Protein AF-A0AAX3QIX8-F1 (afdb_monomer_lite)

Foldseek 3Di:
DVVVVVVVVVVVVVVVVVVVVVVVVVVVVVLVVVLQVVVQVCCCPQQVFGKDWDDKDDDPVVQQWIWTKTAGPVDRQWIKIWTFRVVVVRDTPDMDTHPPNDGPD

Sequence (105 aa):
MKKYAIRLFFIFTLILLGGCTIDQKNEEQQIVNKATETTIQYFKEKENLDVVITKHQFAPKDFQSVWISGHVKDDKNKTFSADVEYANDYHIGSISTSEGFDLKH

Organism: NCBI:txid2026186

Secondary structure (DSSP, 8-state):
-HHHHHHHHHHHHHHHHHHHHHHHHHHHHHHHHHHHHHHHHHIIIII---EEEEEEEEPPGGG-EEEEEEEETTEEEEEEEEEEETTTTTEEEEEEE-TT-----

Radius of gyration: 20.62 Å; chains: 1; bounding box: 54×43×50 Å

pLDDT: mean 87.87, std 15.98, range [49.19, 98.75]

Structure (mmCIF, N/CA/C/O backbone):
data_AF-A0AAX3QIX8-F1
#
_entry.id   AF-A0AAX3QIX8-F1
#
loop_
_atom_site.group_PDB
_atom_site.id
_atom_site.type_symbol
_atom_site.label_atom_id
_atom_site.label_alt_id
_atom_site.label_comp_id
_atom_site.label_asym_id
_atom_site.label_entity_id
_atom_site.label_seq_id
_atom_site.pdbx_PDB_ins_code
_atom_site.Cartn_x
_atom_site.Cartn_y
_atom_site.Cartn_z
_atom_site.occupancy
_atom_site.B_iso_or_equiv
_atom_site.auth_seq_id
_atom_site.auth_comp_id
_atom_site.auth_asym_id
_atom_site.auth_atom_id
_atom_site.pdbx_PDB_model_num
ATOM 1 N N . MET A 1 1 ? 35.989 -29.472 -34.227 1.00 49.38 1 MET A N 1
ATOM 2 C CA . MET A 1 1 ? 35.919 -28.182 -33.499 1.00 49.38 1 MET A CA 1
ATOM 3 C C . MET A 1 1 ? 34.645 -27.370 -33.784 1.00 49.38 1 MET A C 1
ATOM 5 O O . MET A 1 1 ? 34.033 -26.919 -32.829 1.00 49.38 1 MET A O 1
ATOM 9 N N . LYS A 1 2 ? 34.155 -27.255 -35.034 1.00 49.47 2 LYS A N 1
ATOM 10 C CA . LYS A 1 2 ? 32.956 -26.446 -35.380 1.00 49.47 2 LYS A CA 1
ATOM 11 C C . LYS A 1 2 ? 31.624 -26.850 -34.698 1.00 49.47 2 LYS A C 1
ATOM 13 O O . LYS A 1 2 ? 30.789 -25.992 -34.454 1.00 49.47 2 LYS A O 1
ATOM 18 N N . LYS A 1 3 ? 31.422 -28.134 -34.358 1.00 49.19 3 LYS A N 1
ATOM 19 C CA . LYS A 1 3 ? 30.150 -28.658 -33.801 1.00 49.19 3 LYS A CA 1
ATOM 20 C C . LYS A 1 3 ? 29.924 -28.317 -32.315 1.00 49.19 3 LYS A C 1
ATOM 22 O O . LYS A 1 3 ? 28.785 -28.153 -31.894 1.00 49.19 3 LYS A O 1
ATOM 27 N N . TYR A 1 4 ? 31.003 -28.200 -31.536 1.00 58.72 4 TYR A N 1
ATOM 28 C CA . TYR A 1 4 ? 30.944 -27.877 -30.103 1.00 58.72 4 TYR A CA 1
ATOM 29 C C . TYR A 1 4 ? 30.815 -26.369 -29.857 1.00 58.72 4 TYR A C 1
ATOM 31 O O . TYR A 1 4 ? 30.130 -25.970 -28.924 1.00 58.72 4 TYR A O 1
ATOM 39 N N . ALA A 1 5 ? 31.385 -25.542 -30.744 1.00 58.91 5 ALA A N 1
ATOM 40 C CA . ALA A 1 5 ? 31.232 -24.087 -30.706 1.00 58.91 5 ALA A CA 1
ATOM 41 C C . ALA A 1 5 ? 29.763 -23.651 -30.868 1.00 58.91 5 ALA A C 1
ATOM 43 O O . ALA A 1 5 ? 29.296 -22.797 -30.125 1.00 58.91 5 ALA A O 1
ATOM 44 N N . ILE A 1 6 ? 29.010 -24.296 -31.771 1.00 59.03 6 ILE A N 1
ATOM 45 C CA . ILE A 1 6 ? 27.575 -24.014 -31.961 1.00 59.03 6 ILE A CA 1
ATOM 46 C C . ILE A 1 6 ? 26.772 -24.398 -30.708 1.00 59.03 6 ILE A C 1
ATOM 48 O O . ILE A 1 6 ? 25.918 -23.635 -30.272 1.00 59.03 6 ILE A O 1
ATOM 52 N N . ARG A 1 7 ? 27.066 -25.546 -30.077 1.00 61.00 7 ARG A N 1
ATOM 53 C CA . ARG A 1 7 ? 26.374 -25.976 -28.846 1.00 61.00 7 ARG A CA 1
ATOM 54 C C . ARG A 1 7 ? 26.681 -25.085 -27.636 1.00 61.00 7 ARG A C 1
ATOM 56 O O . ARG A 1 7 ? 25.778 -24.823 -26.850 1.00 61.00 7 ARG A O 1
ATOM 63 N N . LEU A 1 8 ? 27.916 -24.597 -27.508 1.00 58.72 8 LEU A N 1
ATOM 64 C CA . LEU A 1 8 ? 28.297 -23.622 -26.476 1.00 58.72 8 LEU A CA 1
ATOM 65 C C . LEU A 1 8 ? 27.612 -22.265 -26.687 1.00 58.72 8 LEU A C 1
ATOM 67 O O . LEU A 1 8 ? 27.183 -21.649 -25.716 1.00 58.72 8 LEU A O 1
ATOM 71 N N . PHE A 1 9 ? 27.435 -21.838 -27.942 1.00 59.91 9 PHE A N 1
ATOM 72 C CA . PHE A 1 9 ? 26.727 -20.600 -28.275 1.00 59.91 9 PHE A CA 1
ATOM 73 C C . PHE A 1 9 ? 25.252 -20.633 -27.833 1.00 59.91 9 PHE A C 1
ATOM 75 O O . PHE A 1 9 ? 24.778 -19.680 -27.222 1.00 59.91 9 PHE A O 1
ATOM 82 N N . PHE A 1 10 ? 24.553 -21.759 -28.034 1.00 60.84 10 PHE A N 1
ATOM 83 C CA . PHE A 1 10 ? 23.163 -21.928 -27.579 1.00 60.84 10 PHE A CA 1
ATOM 84 C C . PHE A 1 10 ? 23.007 -21.874 -26.046 1.00 60.84 10 PHE A C 1
ATOM 86 O O . PHE A 1 10 ? 22.057 -21.278 -25.542 1.00 60.8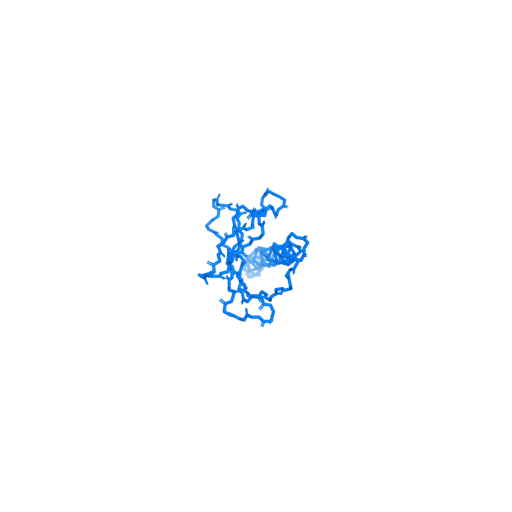4 10 PHE A O 1
ATOM 93 N N . ILE A 1 11 ? 23.945 -22.448 -25.284 1.00 63.09 11 ILE A N 1
ATOM 94 C CA . ILE A 1 11 ? 23.913 -22.402 -23.809 1.00 63.09 11 ILE A CA 1
ATOM 95 C C . ILE A 1 11 ? 24.152 -20.971 -23.308 1.00 63.09 11 ILE A C 1
ATOM 97 O O . ILE A 1 11 ? 23.475 -20.516 -22.389 1.00 63.09 11 ILE A O 1
ATOM 101 N N . PHE A 1 12 ? 25.059 -20.231 -23.949 1.00 60.28 12 PHE A N 1
ATOM 102 C CA . PHE A 1 12 ? 25.356 -18.848 -23.577 1.00 60.28 12 PHE A CA 1
ATOM 103 C C . PHE A 1 12 ? 24.1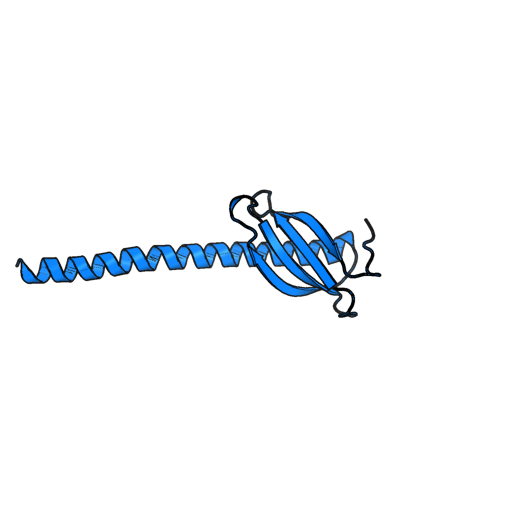57 -17.913 -23.807 1.00 60.28 12 PHE A C 1
ATOM 105 O O . PHE A 1 12 ? 23.858 -17.073 -22.960 1.00 60.28 12 PHE A O 1
ATOM 112 N N . THR A 1 13 ? 23.399 -18.111 -24.894 1.00 61.69 13 THR A N 1
ATOM 113 C CA . THR A 1 13 ? 22.170 -17.337 -25.150 1.00 61.69 13 THR A CA 1
ATOM 114 C C . THR A 1 13 ? 21.069 -17.573 -24.108 1.00 61.69 13 THR A C 1
ATOM 116 O O . THR A 1 13 ? 20.336 -16.644 -23.782 1.00 61.69 13 THR A O 1
ATOM 119 N N . LEU A 1 14 ? 20.977 -18.778 -23.534 1.00 60.66 14 LEU A N 1
ATOM 120 C CA . LEU A 1 14 ? 20.004 -19.101 -22.480 1.00 60.66 14 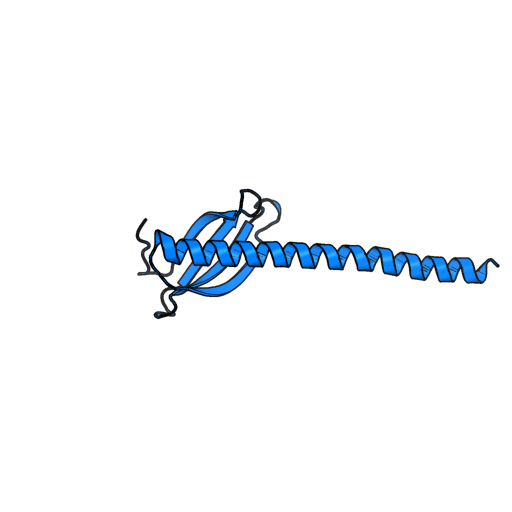LEU A CA 1
ATOM 121 C C . LEU A 1 14 ? 20.346 -18.437 -21.137 1.00 60.66 14 LEU A C 1
ATOM 123 O O . LEU A 1 14 ? 19.444 -17.997 -20.428 1.00 60.66 14 LEU A O 1
ATOM 127 N N . ILE A 1 15 ? 21.634 -18.318 -20.803 1.00 60.25 15 ILE A N 1
ATOM 128 C CA . ILE A 1 15 ? 22.093 -17.673 -19.561 1.00 60.25 15 ILE A CA 1
ATOM 129 C C . ILE A 1 15 ? 21.864 -16.154 -19.615 1.00 60.25 15 ILE A C 1
ATOM 131 O O . ILE A 1 15 ? 21.415 -15.568 -18.632 1.00 60.25 15 ILE A O 1
ATOM 135 N N . LEU A 1 16 ? 22.102 -15.523 -20.772 1.00 58.34 16 LEU A N 1
ATOM 136 C CA . LEU A 1 16 ? 21.876 -14.084 -20.960 1.00 58.34 16 LEU A CA 1
ATOM 137 C C . LEU A 1 16 ? 20.389 -13.699 -20.860 1.00 58.34 16 LEU A C 1
ATOM 139 O O . LEU A 1 16 ? 20.064 -12.655 -20.301 1.00 58.34 16 LEU A O 1
ATOM 143 N N . LEU A 1 17 ? 19.484 -14.551 -21.352 1.00 58.00 17 LEU A N 1
ATOM 144 C CA . LEU A 1 17 ? 18.035 -14.340 -21.230 1.00 58.00 17 LEU A CA 1
ATOM 145 C C . LEU A 1 17 ? 17.522 -14.623 -19.808 1.00 58.00 17 LEU A C 1
ATOM 147 O O . LEU A 1 17 ? 16.613 -13.943 -19.339 1.00 58.00 17 LEU A O 1
ATOM 151 N N . GLY A 1 18 ? 18.114 -15.599 -19.109 1.00 55.38 18 GLY A N 1
ATOM 152 C CA . GLY A 1 18 ? 17.739 -15.949 -17.737 1.00 55.38 18 GLY A CA 1
ATOM 153 C C . GLY A 1 18 ? 18.131 -14.891 -16.701 1.00 55.38 18 GLY A C 1
ATOM 154 O O . GLY A 1 18 ? 17.326 -14.582 -15.825 1.00 55.38 18 GLY A O 1
ATOM 155 N N . GLY A 1 19 ? 19.325 -14.296 -16.825 1.00 58.12 19 GLY A N 1
ATOM 156 C CA . GLY A 1 19 ? 19.828 -13.292 -15.875 1.00 58.12 19 GLY A CA 1
ATOM 157 C C . GLY A 1 19 ? 18.958 -12.034 -15.794 1.00 58.12 19 GLY A C 1
ATOM 158 O O . GLY A 1 19 ? 18.576 -11.620 -14.705 1.00 58.12 19 GLY A O 1
ATOM 159 N N . CYS A 1 20 ? 18.535 -11.497 -16.944 1.00 61.56 20 CYS A N 1
ATOM 160 C CA . CYS A 1 20 ? 17.742 -10.263 -17.012 1.00 61.56 20 CYS A CA 1
ATOM 161 C C . CYS A 1 20 ? 16.380 -10.384 -16.294 1.00 61.56 20 CYS A C 1
ATOM 163 O O . CYS A 1 20 ? 15.907 -9.438 -15.672 1.00 61.56 20 CYS A O 1
ATOM 165 N N . THR A 1 21 ? 15.768 -11.574 -16.316 1.00 62.53 21 THR A N 1
ATOM 166 C CA . THR A 1 21 ? 14.467 -11.808 -15.663 1.00 62.53 21 THR A CA 1
ATOM 167 C C . THR A 1 21 ? 14.539 -11.979 -14.144 1.00 62.53 21 THR A C 1
ATOM 169 O O . THR A 1 21 ? 13.525 -11.800 -13.470 1.00 62.53 21 THR A O 1
ATOM 172 N N . ILE A 1 22 ? 15.699 -12.354 -13.595 1.00 68.25 22 ILE A N 1
ATOM 173 C CA . ILE A 1 22 ? 15.877 -12.562 -12.150 1.00 68.25 22 ILE A CA 1
ATOM 174 C C . ILE A 1 22 ? 16.092 -11.219 -11.448 1.00 68.25 22 ILE A C 1
ATOM 176 O O . ILE A 1 22 ? 15.453 -10.969 -10.426 1.00 68.25 22 ILE A O 1
ATOM 180 N N . ASP A 1 23 ? 16.920 -10.348 -12.027 1.00 72.38 23 ASP A N 1
ATOM 181 C CA . ASP A 1 23 ? 17.218 -9.026 -11.465 1.00 72.38 23 ASP A CA 1
ATOM 182 C C . ASP A 1 23 ? 15.959 -8.149 -11.395 1.00 72.38 23 ASP A C 1
ATOM 184 O O . ASP A 1 23 ? 15.631 -7.626 -10.331 1.00 72.38 23 ASP A O 1
ATOM 188 N N . GLN A 1 24 ? 15.167 -8.107 -12.474 1.00 72.94 24 GLN A N 1
ATOM 189 C CA . GLN A 1 24 ? 13.922 -7.333 -12.511 1.00 72.94 24 GLN A CA 1
ATOM 190 C C . GLN A 1 24 ? 12.908 -7.784 -11.444 1.00 72.94 24 GLN A C 1
ATOM 192 O O . GLN A 1 24 ? 12.284 -6.955 -10.788 1.00 72.94 24 GLN A O 1
ATOM 197 N N . LYS A 1 25 ? 12.750 -9.097 -11.222 1.00 77.88 25 LYS A N 1
ATOM 198 C CA . LYS A 1 25 ? 11.833 -9.611 -10.186 1.00 77.88 25 LYS A CA 1
ATOM 199 C C . LYS A 1 25 ? 12.275 -9.229 -8.775 1.00 77.88 25 LYS A C 1
ATOM 201 O O . LYS A 1 25 ? 11.431 -9.015 -7.908 1.00 77.88 25 LYS A O 1
ATOM 206 N N . ASN A 1 26 ? 13.583 -9.175 -8.534 1.00 87.31 26 ASN A N 1
ATOM 207 C CA . ASN A 1 26 ? 14.128 -8.756 -7.248 1.00 87.31 26 ASN A CA 1
ATOM 208 C C . ASN A 1 26 ? 13.877 -7.259 -7.010 1.00 87.31 26 ASN A C 1
ATOM 210 O O . ASN A 1 26 ? 13.428 -6.879 -5.931 1.00 87.31 26 ASN A O 1
ATOM 214 N N . GLU A 1 27 ? 14.088 -6.426 -8.032 1.00 90.44 27 GLU A N 1
ATOM 215 C CA . GLU A 1 27 ? 13.789 -4.990 -7.979 1.00 90.44 27 GLU A CA 1
ATOM 216 C C . GLU A 1 27 ? 12.297 -4.724 -7.729 1.00 90.44 27 GLU A C 1
ATOM 218 O O . GLU A 1 27 ? 11.949 -3.988 -6.806 1.00 90.44 27 GLU A O 1
ATOM 223 N N . GLU A 1 28 ? 11.404 -5.376 -8.481 1.00 93.62 28 GLU A N 1
ATOM 224 C CA . GLU A 1 28 ? 9.953 -5.237 -8.302 1.00 93.62 28 GLU A CA 1
ATOM 225 C C . GLU A 1 28 ? 9.518 -5.615 -6.878 1.00 93.62 28 GLU A C 1
ATOM 227 O O . GLU A 1 28 ? 8.745 -4.892 -6.247 1.00 93.62 28 GLU A O 1
ATOM 232 N N . GLN A 1 29 ? 10.054 -6.708 -6.325 1.00 95.44 29 GLN A N 1
ATOM 233 C CA . GLN A 1 29 ? 9.731 -7.128 -4.963 1.00 95.44 29 GLN A CA 1
ATOM 234 C C . GLN A 1 29 ? 10.230 -6.129 -3.910 1.00 95.44 29 GLN A C 1
ATOM 236 O O . GLN A 1 29 ? 9.532 -5.884 -2.924 1.00 95.44 29 GLN A O 1
ATOM 241 N N . GLN A 1 30 ? 11.415 -5.541 -4.098 1.00 96.62 30 GLN A N 1
ATOM 242 C CA . GLN A 1 30 ? 11.940 -4.510 -3.197 1.00 96.62 30 GLN A CA 1
ATOM 243 C C . GLN A 1 30 ? 11.064 -3.257 -3.211 1.00 96.62 30 GLN A C 1
ATOM 245 O O . GLN A 1 30 ? 10.741 -2.732 -2.143 1.00 96.62 30 GLN A O 1
ATOM 250 N N . ILE A 1 31 ? 10.620 -2.833 -4.398 1.00 97.44 31 ILE A N 1
ATOM 251 C CA . ILE A 1 31 ? 9.688 -1.713 -4.550 1.00 97.44 31 ILE A CA 1
ATOM 252 C C . ILE A 1 31 ? 8.376 -2.012 -3.818 1.00 97.44 31 ILE A C 1
ATOM 254 O O . ILE A 1 31 ? 7.925 -1.205 -3.007 1.00 97.44 31 ILE A O 1
ATOM 258 N N . VAL A 1 32 ? 7.783 -3.188 -4.037 1.00 98.19 32 VAL A N 1
ATOM 259 C CA . VAL A 1 32 ? 6.530 -3.580 -3.371 1.00 98.19 32 VAL A CA 1
ATOM 260 C C . VAL A 1 32 ? 6.693 -3.623 -1.851 1.00 98.19 32 VAL A C 1
ATOM 262 O O . VAL A 1 32 ? 5.814 -3.142 -1.136 1.00 98.19 32 VAL A O 1
ATOM 265 N N . ASN A 1 33 ? 7.807 -4.154 -1.341 1.00 98.44 33 ASN A N 1
ATOM 266 C CA . ASN A 1 33 ? 8.060 -4.230 0.098 1.00 98.44 33 ASN A CA 1
ATOM 267 C C . ASN A 1 33 ? 8.155 -2.837 0.727 1.00 98.44 33 ASN A C 1
ATOM 269 O O . ASN A 1 33 ? 7.481 -2.580 1.724 1.00 98.44 33 ASN A O 1
ATOM 273 N N . LYS A 1 34 ? 8.934 -1.928 0.129 1.00 98.44 34 LYS A N 1
ATOM 274 C CA . LYS A 1 34 ? 9.091 -0.572 0.664 1.00 98.44 34 LYS A CA 1
ATOM 275 C C . LYS A 1 34 ? 7.795 0.238 0.528 1.00 98.44 34 LYS A C 1
ATOM 277 O O . LYS A 1 34 ? 7.402 0.891 1.484 1.00 98.44 34 LYS A O 1
ATOM 282 N N . ALA A 1 35 ? 7.050 0.100 -0.572 1.00 98.56 35 ALA A N 1
ATOM 283 C CA . ALA A 1 35 ? 5.731 0.728 -0.713 1.00 98.56 35 ALA A CA 1
ATOM 284 C C . ALA A 1 35 ? 4.709 0.210 0.318 1.00 98.56 35 ALA A C 1
ATOM 286 O O . ALA A 1 35 ? 3.927 0.983 0.876 1.00 98.56 35 ALA A O 1
ATOM 287 N N . THR A 1 36 ? 4.739 -1.094 0.608 1.00 98.75 36 THR A N 1
ATOM 288 C CA . THR A 1 36 ? 3.922 -1.729 1.654 1.00 98.75 36 THR A CA 1
ATOM 289 C C . THR A 1 36 ? 4.261 -1.159 3.031 1.00 98.75 36 THR A C 1
ATOM 291 O O . THR A 1 36 ? 3.359 -0.768 3.770 1.00 98.75 36 THR A O 1
ATOM 294 N N . GLU A 1 37 ? 5.551 -1.072 3.367 1.00 98.69 37 GLU A N 1
ATOM 295 C CA . GLU A 1 37 ? 6.031 -0.507 4.632 1.00 98.69 37 GLU A CA 1
ATOM 296 C C . GLU A 1 37 ? 5.632 0.965 4.781 1.00 98.69 37 GLU A C 1
ATOM 298 O O . GLU A 1 37 ? 5.022 1.328 5.788 1.00 98.69 37 GLU A O 1
ATOM 303 N N . THR A 1 38 ? 5.874 1.786 3.754 1.00 98.62 38 THR A N 1
ATOM 304 C CA . THR A 1 38 ? 5.485 3.202 3.736 1.00 98.62 38 THR A CA 1
ATOM 305 C C . THR A 1 38 ? 3.983 3.379 3.946 1.00 98.62 38 THR A C 1
ATOM 307 O O . THR A 1 38 ? 3.564 4.229 4.731 1.00 98.62 38 THR A O 1
ATOM 310 N N . THR A 1 39 ? 3.160 2.543 3.307 1.00 98.69 39 THR A N 1
ATOM 311 C CA . THR A 1 39 ? 1.701 2.586 3.477 1.00 98.69 39 THR A CA 1
ATOM 312 C C . THR A 1 39 ? 1.299 2.259 4.917 1.00 98.69 39 THR A C 1
ATOM 314 O O . THR A 1 39 ? 0.526 2.997 5.525 1.00 98.69 39 THR A O 1
ATOM 317 N N . ILE A 1 40 ? 1.845 1.185 5.500 1.00 98.69 40 ILE A N 1
ATOM 318 C CA . ILE A 1 40 ? 1.564 0.802 6.894 1.00 98.69 40 ILE A CA 1
ATOM 319 C C . ILE A 1 40 ? 1.983 1.920 7.857 1.00 98.69 40 ILE A C 1
ATOM 321 O O . ILE A 1 40 ? 1.232 2.258 8.774 1.00 98.69 40 ILE A O 1
ATOM 325 N N . GLN A 1 41 ? 3.161 2.510 7.645 1.00 98.56 41 GLN A N 1
ATOM 326 C CA . GLN A 1 41 ? 3.677 3.587 8.483 1.00 98.56 41 GLN A CA 1
ATOM 327 C C . GLN A 1 41 ? 2.805 4.842 8.399 1.00 98.56 41 GLN A C 1
ATOM 329 O O . GLN A 1 41 ? 2.489 5.419 9.437 1.00 98.56 41 GLN A O 1
ATOM 334 N N . TYR A 1 42 ? 2.351 5.227 7.203 1.00 98.12 42 TYR A N 1
ATOM 335 C CA . TYR A 1 42 ? 1.434 6.353 7.034 1.00 98.12 42 TYR A CA 1
ATOM 336 C C . TYR A 1 42 ? 0.162 6.174 7.865 1.00 98.12 42 TYR A C 1
ATOM 338 O O . TYR A 1 42 ? -0.160 7.031 8.687 1.00 98.12 42 TYR A O 1
ATOM 346 N N . PHE A 1 43 ? -0.533 5.040 7.720 1.00 98.12 43 PHE A N 1
ATOM 347 C CA . PHE A 1 43 ? -1.762 4.792 8.480 1.00 98.12 43 PHE A CA 1
ATOM 348 C C . PHE A 1 43 ? -1.503 4.759 9.988 1.00 98.12 43 PHE A C 1
ATOM 350 O O . PHE A 1 43 ? -2.292 5.287 10.772 1.00 98.12 43 PHE A O 1
ATOM 357 N N . LYS A 1 44 ? -0.365 4.211 10.414 1.00 97.94 44 LYS A N 1
ATOM 358 C CA . LYS A 1 44 ? -0.009 4.173 11.829 1.00 97.94 44 LYS A CA 1
ATOM 359 C C . LYS A 1 44 ? 0.281 5.560 12.405 1.00 97.94 44 LYS A C 1
ATOM 361 O O . LYS A 1 44 ? -0.211 5.881 13.480 1.00 97.94 44 LYS A O 1
ATOM 366 N N . GLU A 1 45 ? 1.075 6.376 11.720 1.00 97.25 45 GLU A N 1
ATOM 367 C CA . GLU A 1 45 ? 1.573 7.649 12.255 1.00 97.25 45 GLU A CA 1
ATOM 368 C C . GLU A 1 45 ? 0.630 8.826 12.004 1.00 97.25 45 GLU A C 1
ATOM 370 O O . GLU A 1 45 ? 0.493 9.695 12.864 1.00 97.25 45 GLU A O 1
ATOM 375 N N . LYS A 1 46 ? -0.005 8.872 10.830 1.00 96.50 46 LYS A N 1
ATOM 376 C CA . LYS A 1 46 ? -0.896 9.967 10.421 1.00 96.50 46 LYS A CA 1
ATOM 377 C C . LYS A 1 46 ? -2.334 9.698 10.836 1.00 96.50 46 LYS A C 1
ATOM 379 O O . LYS A 1 46 ? -2.991 10.567 11.400 1.00 96.50 46 LYS A O 1
ATOM 384 N N . GLU A 1 47 ? -2.782 8.458 10.664 1.00 95.94 47 GLU A N 1
ATOM 385 C CA . GLU A 1 47 ? -4.175 8.089 10.924 1.00 95.94 47 GLU A CA 1
ATOM 386 C C . GLU A 1 47 ? -4.388 7.439 12.299 1.00 95.94 47 GLU A C 1
ATOM 388 O O . GLU A 1 47 ? -5.509 7.430 12.817 1.00 95.94 47 GLU A O 1
ATOM 393 N N . ASN A 1 48 ? -3.323 6.966 12.960 1.00 96.88 48 ASN A N 1
ATOM 394 C CA . ASN A 1 48 ? -3.401 6.130 14.166 1.00 96.88 48 ASN A CA 1
ATOM 395 C C . ASN A 1 48 ? -4.301 4.901 13.937 1.00 96.88 48 ASN A C 1
ATOM 397 O O . ASN A 1 48 ? -5.190 4.599 14.739 1.00 96.88 48 ASN A O 1
ATOM 401 N N . LEU A 1 49 ? -4.088 4.233 12.803 1.00 97.12 49 LEU A N 1
ATOM 402 C CA . LEU A 1 49 ? -4.793 3.031 12.375 1.00 97.12 49 LEU A CA 1
ATOM 403 C C . LEU A 1 49 ? -3.794 1.910 12.095 1.00 97.12 49 LEU A C 1
ATOM 405 O O . LEU A 1 49 ? -2.849 2.081 11.327 1.00 97.12 49 LEU A O 1
ATOM 409 N N . ASP A 1 50 ? -4.051 0.734 12.664 1.00 98.38 50 ASP A N 1
ATOM 410 C CA . ASP A 1 50 ? -3.400 -0.494 12.221 1.00 98.38 50 ASP A CA 1
ATOM 411 C C . ASP A 1 50 ? -4.133 -1.034 10.987 1.00 98.38 50 ASP A C 1
ATOM 413 O O . ASP A 1 50 ? -5.357 -1.197 10.989 1.00 98.38 50 ASP A O 1
ATOM 417 N N . VAL A 1 51 ? -3.381 -1.349 9.935 1.00 98.44 51 VAL A N 1
ATOM 418 C CA . VAL A 1 51 ? -3.925 -1.815 8.653 1.00 98.44 51 VAL A CA 1
ATOM 419 C C . 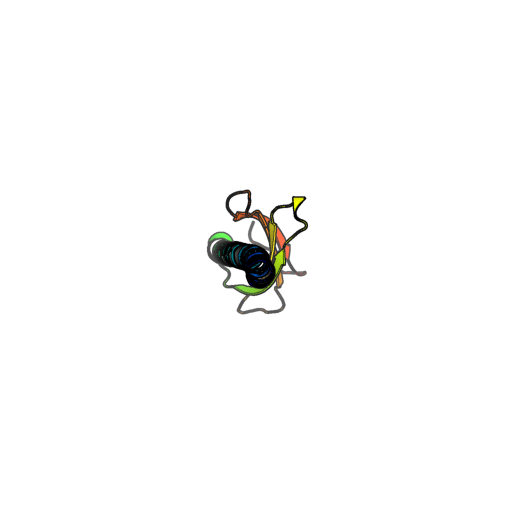VAL A 1 51 ? -3.326 -3.150 8.227 1.00 98.44 51 VAL A C 1
ATOM 421 O O . VAL A 1 51 ? -2.227 -3.526 8.632 1.00 98.44 51 VAL A O 1
ATOM 424 N N . VAL A 1 52 ? -4.064 -3.874 7.388 1.00 98.62 52 VAL A N 1
ATOM 425 C CA . VAL A 1 52 ? -3.635 -5.122 6.755 1.00 98.62 52 VAL A CA 1
ATOM 426 C C . VAL A 1 52 ? -3.611 -4.914 5.248 1.00 98.62 52 VAL A C 1
ATOM 428 O O . VAL A 1 52 ? -4.630 -4.567 4.651 1.00 98.62 52 VAL A O 1
ATOM 431 N N . ILE A 1 53 ? -2.452 -5.148 4.634 1.00 98.56 53 ILE A N 1
ATOM 432 C CA . ILE A 1 53 ? -2.282 -5.073 3.181 1.00 98.56 53 ILE A CA 1
ATOM 433 C C . ILE A 1 53 ? -2.739 -6.389 2.552 1.00 98.56 53 ILE A C 1
ATOM 435 O O . ILE A 1 53 ? -2.356 -7.468 3.003 1.00 98.56 53 ILE A O 1
ATOM 439 N N . THR A 1 54 ? -3.572 -6.305 1.517 1.00 98.38 54 THR A N 1
ATOM 440 C CA . THR A 1 54 ? -4.193 -7.471 0.867 1.00 98.38 54 THR A CA 1
ATOM 441 C C . THR A 1 54 ? -3.797 -7.619 -0.594 1.00 98.38 54 THR A C 1
ATOM 443 O O . THR A 1 54 ? -3.835 -8.730 -1.125 1.00 98.38 54 THR A O 1
ATOM 446 N N . LYS A 1 55 ? -3.409 -6.525 -1.258 1.00 98.19 55 LYS A N 1
ATOM 447 C CA . LYS A 1 55 ? -3.044 -6.531 -2.675 1.00 98.19 55 LYS A CA 1
ATOM 448 C C . LYS A 1 55 ? -2.042 -5.423 -2.993 1.00 98.19 55 LYS A C 1
ATOM 450 O O . LYS A 1 55 ? -2.058 -4.367 -2.370 1.00 98.19 55 LYS A O 1
ATOM 455 N N . HIS A 1 56 ? -1.222 -5.665 -4.009 1.00 98.00 56 HIS A N 1
ATOM 456 C CA . HIS A 1 56 ? -0.448 -4.637 -4.693 1.00 98.00 56 HIS A CA 1
ATOM 457 C C . HIS A 1 56 ? -0.622 -4.763 -6.211 1.00 98.00 56 HIS A C 1
ATOM 459 O O . HIS A 1 56 ? -0.923 -5.846 -6.724 1.00 98.00 56 HIS A O 1
ATOM 465 N N . GLN A 1 57 ? -0.442 -3.660 -6.931 1.00 97.56 57 GLN A N 1
ATOM 466 C CA . GLN A 1 57 ? -0.422 -3.631 -8.389 1.00 97.56 57 GLN A CA 1
ATOM 467 C C . GLN A 1 57 ? 0.469 -2.484 -8.869 1.00 97.56 57 GLN A C 1
ATOM 469 O O . GLN A 1 57 ? 0.283 -1.349 -8.448 1.00 97.56 57 GLN A O 1
ATOM 474 N N . PHE A 1 58 ? 1.411 -2.760 -9.771 1.00 96.88 58 PHE A N 1
ATOM 475 C CA . PHE A 1 58 ? 2.152 -1.693 -10.444 1.00 96.88 58 PHE A CA 1
ATOM 476 C C . PHE A 1 58 ? 1.205 -0.886 -11.336 1.00 96.88 58 PHE A C 1
ATOM 478 O O . PHE A 1 58 ? 0.447 -1.455 -12.131 1.00 96.88 58 PHE A O 1
ATOM 485 N N . ALA A 1 59 ? 1.256 0.437 -11.201 1.00 94.81 59 ALA A N 1
ATOM 486 C CA . ALA A 1 59 ? 0.616 1.348 -12.136 1.00 94.81 59 ALA A CA 1
ATOM 487 C C . ALA A 1 59 ? 1.290 1.233 -13.522 1.00 94.81 59 ALA A C 1
ATOM 489 O O . ALA A 1 59 ? 2.381 0.658 -13.639 1.00 94.81 59 ALA A O 1
ATOM 490 N N . PRO A 1 60 ? 0.680 1.762 -14.602 1.00 93.94 60 PRO A N 1
ATOM 491 C CA . PRO A 1 60 ? 1.373 1.860 -15.882 1.00 93.94 60 PRO A CA 1
ATOM 492 C C . PRO A 1 60 ? 2.740 2.539 -15.710 1.00 93.94 60 PRO A C 1
ATOM 494 O O . PRO A 1 60 ? 2.889 3.447 -14.894 1.00 93.94 60 PRO A O 1
ATOM 497 N N . LYS A 1 61 ? 3.743 2.089 -16.473 1.00 87.94 61 LYS A N 1
ATOM 498 C CA . LYS A 1 61 ? 5.159 2.435 -16.251 1.00 87.94 61 LYS A CA 1
ATOM 499 C C . LYS A 1 61 ? 5.428 3.944 -16.171 1.00 87.94 61 LYS A C 1
ATOM 501 O O . LYS A 1 61 ? 6.317 4.357 -15.435 1.00 87.94 61 LYS A O 1
ATOM 506 N N . ASP A 1 62 ? 4.643 4.745 -16.885 1.00 91.88 62 ASP A N 1
ATOM 507 C CA . ASP A 1 62 ? 4.764 6.206 -16.921 1.00 91.88 62 ASP A CA 1
ATOM 508 C C . ASP A 1 62 ? 4.460 6.877 -15.571 1.00 91.88 62 ASP A C 1
ATOM 510 O O . ASP A 1 62 ? 4.984 7.954 -15.302 1.00 91.88 62 ASP A O 1
ATOM 514 N N . PHE A 1 63 ? 3.666 6.234 -14.708 1.00 91.12 63 PHE A N 1
ATOM 515 C CA . PHE A 1 63 ? 3.327 6.746 -13.376 1.00 91.12 63 PHE A CA 1
ATOM 516 C C . PHE A 1 63 ? 4.416 6.468 -12.342 1.00 91.12 63 PHE A C 1
ATOM 518 O O . PHE A 1 63 ? 4.546 7.215 -11.384 1.00 91.12 63 PHE A O 1
ATOM 525 N N . GLN A 1 64 ? 5.210 5.412 -12.546 1.00 95.38 64 GLN A N 1
ATOM 526 C CA . GLN A 1 64 ? 6.258 4.989 -11.612 1.00 95.38 64 GLN A CA 1
ATOM 527 C C . GLN A 1 64 ? 5.753 4.832 -10.164 1.00 95.38 64 GLN A C 1
ATOM 529 O O . GLN A 1 64 ? 6.433 5.206 -9.203 1.00 95.38 64 GLN A O 1
ATOM 534 N N . SER A 1 65 ? 4.564 4.236 -10.031 1.00 97.25 65 SER A N 1
ATOM 535 C CA . SER A 1 65 ? 3.897 3.998 -8.752 1.00 97.25 65 SER A CA 1
ATOM 536 C C . SER A 1 65 ? 3.453 2.547 -8.572 1.00 97.25 65 SER A C 1
ATOM 538 O O . SER A 1 65 ? 3.271 1.795 -9.537 1.00 97.25 65 SER A O 1
ATOM 540 N N . VAL A 1 66 ? 3.234 2.161 -7.317 1.00 98.19 66 VAL A N 1
ATOM 541 C CA . VAL A 1 66 ? 2.543 0.926 -6.932 1.00 98.19 66 VAL A CA 1
ATOM 542 C C . VAL A 1 66 ? 1.279 1.285 -6.164 1.00 98.19 66 VAL A C 1
ATOM 544 O O . VAL A 1 66 ? 1.324 2.017 -5.180 1.00 98.19 66 VAL A O 1
ATOM 547 N N . TRP A 1 67 ? 0.154 0.714 -6.581 1.00 98.44 67 TRP A N 1
ATOM 548 C CA . TRP A 1 67 ? -1.095 0.764 -5.836 1.00 98.44 67 TRP A CA 1
ATOM 549 C C . TRP A 1 67 ? -1.095 -0.311 -4.759 1.00 98.44 67 TRP A C 1
ATOM 551 O O . TRP A 1 67 ? -0.986 -1.499 -5.071 1.00 98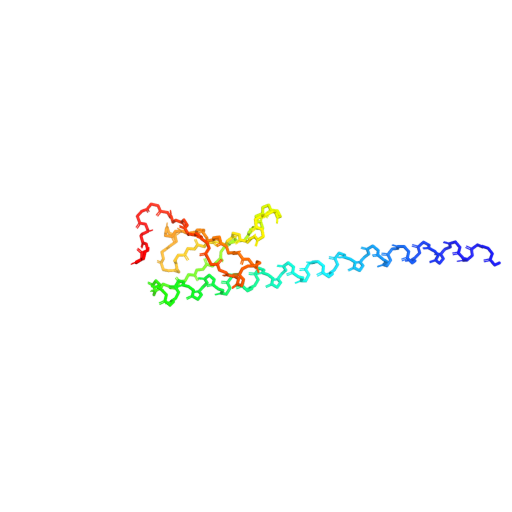.44 67 TRP A O 1
ATOM 561 N N . ILE A 1 68 ? -1.228 0.101 -3.502 1.00 98.75 68 ILE A N 1
ATOM 562 C CA . ILE A 1 68 ? -1.284 -0.767 -2.326 1.00 98.75 68 ILE A CA 1
ATOM 563 C C . ILE A 1 68 ? -2.704 -0.738 -1.769 1.00 98.75 68 ILE A C 1
ATOM 565 O O . ILE A 1 68 ? -3.193 0.314 -1.367 1.00 98.75 68 ILE A O 1
ATOM 569 N N . SER A 1 69 ? -3.370 -1.889 -1.721 1.00 98.69 69 SER A N 1
ATOM 570 C CA . SER A 1 69 ? -4.732 -2.003 -1.196 1.00 98.69 69 SER A CA 1
ATOM 571 C C . SER A 1 69 ? -4.765 -2.794 0.105 1.00 98.69 69 SER A C 1
ATOM 573 O O . SER A 1 69 ? -4.007 -3.750 0.297 1.00 98.69 69 SER A O 1
ATOM 575 N N . GLY A 1 70 ? -5.683 -2.422 0.989 1.00 98.69 70 GLY A N 1
ATOM 576 C CA . GLY A 1 70 ? -5.815 -3.042 2.297 1.00 98.69 70 GLY A CA 1
ATOM 577 C C . GLY A 1 70 ? -7.105 -2.663 3.008 1.00 98.69 70 GLY A C 1
ATOM 578 O O . GLY A 1 70 ? -8.022 -2.092 2.417 1.00 98.69 70 GLY A O 1
ATOM 579 N N . HIS A 1 71 ? -7.173 -3.005 4.289 1.00 98.69 71 HIS A N 1
ATOM 580 C CA . HIS A 1 71 ? -8.259 -2.603 5.177 1.00 98.69 71 HIS A CA 1
ATOM 581 C C . HIS A 1 71 ? -7.747 -2.340 6.596 1.00 98.69 71 HIS A C 1
ATOM 583 O O . HIS A 1 71 ? -6.669 -2.807 6.972 1.00 98.69 71 HIS A O 1
ATOM 589 N N . VAL A 1 72 ? -8.530 -1.624 7.404 1.00 98.19 72 VAL A N 1
ATOM 590 C CA . VAL A 1 72 ? -8.258 -1.469 8.841 1.00 98.19 72 VAL A CA 1
ATOM 591 C C . VAL A 1 72 ? -8.316 -2.840 9.513 1.00 98.19 72 VAL A C 1
ATOM 593 O O . VAL A 1 72 ? -9.206 -3.647 9.240 1.00 98.19 72 VAL A O 1
ATOM 596 N N . LYS A 1 73 ? -7.350 -3.140 10.384 1.00 97.75 73 LYS A N 1
ATOM 597 C CA . LYS A 1 73 ? -7.201 -4.460 11.011 1.00 97.75 73 LYS A CA 1
ATOM 598 C C . LYS A 1 73 ? -8.467 -4.911 11.747 1.00 97.75 73 LYS A C 1
ATOM 600 O O . LYS A 1 73 ? -8.873 -6.063 11.597 1.00 97.75 73 LYS A O 1
ATOM 605 N N . ASP A 1 74 ? -9.092 -3.986 12.468 1.00 95.88 74 ASP A N 1
ATOM 606 C CA . ASP A 1 74 ? -10.265 -4.249 13.305 1.00 95.88 74 ASP A CA 1
ATOM 607 C C . ASP A 1 74 ? -11.602 -4.053 12.567 1.00 95.88 74 ASP A C 1
ATOM 609 O O . ASP A 1 74 ? -12.657 -4.374 13.110 1.00 95.88 74 ASP A O 1
ATOM 613 N N . ASP A 1 75 ? -11.578 -3.564 11.321 1.00 96.75 75 ASP A N 1
ATOM 614 C CA . ASP A 1 75 ? -12.775 -3.352 10.504 1.00 96.75 75 ASP A CA 1
ATOM 615 C C . ASP A 1 75 ? -12.478 -3.574 9.014 1.00 96.75 75 ASP A C 1
ATOM 617 O O . ASP A 1 75 ? -11.971 -2.700 8.308 1.00 96.75 75 ASP A O 1
ATOM 621 N N . LYS A 1 76 ? -12.832 -4.765 8.517 1.00 97.00 76 LYS A N 1
ATOM 622 C CA . LYS A 1 76 ? -12.596 -5.159 7.119 1.00 97.00 76 LYS A CA 1
ATOM 623 C C . LYS A 1 76 ? -13.439 -4.381 6.107 1.00 97.00 76 LYS A C 1
ATOM 625 O O . LYS A 1 76 ? -13.118 -4.436 4.923 1.00 97.00 76 LYS A O 1
ATOM 630 N N . ASN A 1 77 ? -14.493 -3.687 6.546 1.00 97.56 77 ASN A N 1
ATOM 631 C CA . ASN A 1 77 ? -15.316 -2.866 5.658 1.00 97.56 77 ASN A CA 1
ATOM 632 C C . ASN A 1 77 ? -14.647 -1.521 5.355 1.00 97.56 77 ASN A C 1
ATOM 634 O O . ASN A 1 77 ? -14.941 -0.921 4.327 1.00 97.56 77 ASN A O 1
ATOM 638 N N . LYS A 1 78 ? -13.722 -1.072 6.214 1.00 97.94 78 LYS A N 1
ATOM 639 C CA . LYS A 1 78 ? -12.905 0.126 5.999 1.00 97.94 78 LYS A CA 1
ATOM 640 C C . LYS A 1 78 ? -11.710 -0.215 5.123 1.00 97.94 78 LYS A C 1
ATOM 642 O O . LYS A 1 78 ? -10.611 -0.480 5.614 1.00 97.94 78 LYS A O 1
ATOM 647 N N . THR A 1 79 ? -11.951 -0.260 3.818 1.00 98.56 79 THR A N 1
ATOM 648 C CA . THR A 1 79 ? -10.933 -0.580 2.811 1.00 98.56 79 THR A CA 1
ATOM 649 C C . THR A 1 79 ? -10.292 0.679 2.249 1.00 98.56 79 THR A C 1
ATOM 651 O O . THR A 1 79 ? -10.937 1.725 2.183 1.00 98.56 79 THR A O 1
ATOM 654 N N . PHE A 1 80 ? -9.056 0.567 1.778 1.00 98.62 80 PHE A N 1
ATOM 655 C CA . PHE A 1 80 ? -8.362 1.653 1.096 1.00 98.62 80 PHE A CA 1
ATOM 656 C C . PHE A 1 80 ? -7.526 1.150 -0.081 1.00 98.62 80 PHE A C 1
ATOM 658 O O . PHE A 1 80 ? -7.176 -0.033 -0.163 1.00 98.62 80 PHE A O 1
ATOM 665 N N . SER A 1 81 ? -7.156 2.082 -0.957 1.00 98.31 81 SER A N 1
ATOM 666 C CA . SER A 1 81 ? -6.070 1.927 -1.920 1.00 98.31 81 SER A CA 1
ATOM 667 C C . SER A 1 81 ? -5.204 3.183 -1.924 1.00 98.31 81 SER A C 1
ATOM 669 O O . SER A 1 81 ? -5.724 4.279 -2.132 1.00 98.31 81 SER A O 1
ATOM 671 N N . ALA A 1 82 ? -3.903 3.013 -1.703 1.00 98.50 82 ALA A N 1
ATOM 672 C CA . ALA A 1 82 ? -2.898 4.068 -1.703 1.00 98.50 82 ALA A CA 1
ATOM 673 C C . ALA A 1 82 ? -2.047 3.997 -2.977 1.00 98.50 82 ALA A C 1
ATOM 675 O O . ALA A 1 82 ? -1.621 2.912 -3.373 1.00 98.50 82 ALA A O 1
ATOM 676 N N . ASP A 1 83 ? -1.802 5.143 -3.604 1.00 98.19 83 ASP A N 1
ATOM 677 C CA . ASP A 1 83 ? -0.867 5.296 -4.716 1.00 98.19 83 ASP A CA 1
ATOM 678 C C . ASP A 1 83 ? 0.506 5.717 -4.185 1.00 98.19 83 ASP A C 1
ATOM 680 O O . ASP A 1 83 ? 0.641 6.802 -3.618 1.00 98.19 83 ASP A O 1
ATOM 684 N N . VAL A 1 84 ? 1.503 4.838 -4.323 1.00 98.62 84 VAL A N 1
ATOM 685 C CA . VAL A 1 84 ? 2.850 5.036 -3.773 1.00 98.62 84 VAL A CA 1
ATOM 686 C C . VAL A 1 84 ? 3.857 5.226 -4.903 1.00 98.62 84 VAL A C 1
ATOM 688 O O . VAL A 1 84 ? 4.200 4.279 -5.613 1.00 98.62 84 VAL A O 1
ATOM 691 N N . GLU A 1 85 ? 4.355 6.449 -5.041 1.00 98.06 85 GLU A N 1
ATOM 692 C CA . GLU A 1 85 ? 5.276 6.903 -6.084 1.00 98.06 85 GLU A CA 1
ATOM 693 C C . GLU A 1 85 ? 6.717 6.480 -5.749 1.00 98.06 85 GLU A C 1
ATOM 695 O O . GLU A 1 85 ? 7.470 7.201 -5.089 1.00 98.06 85 GLU A O 1
ATOM 700 N N . TYR A 1 86 ? 7.151 5.299 -6.198 1.00 96.88 86 TYR A N 1
ATOM 701 C CA . TYR A 1 86 ? 8.487 4.783 -5.859 1.00 96.88 86 TYR A CA 1
ATOM 702 C C . TYR A 1 86 ? 9.631 5.590 -6.493 1.00 96.88 86 TYR A C 1
ATOM 704 O O . TYR A 1 86 ? 10.757 5.553 -5.999 1.00 96.88 86 TYR A O 1
ATOM 712 N N . ALA A 1 87 ? 9.353 6.344 -7.559 1.00 94.81 87 ALA A N 1
ATOM 713 C CA . ALA A 1 87 ? 10.304 7.281 -8.157 1.00 94.81 87 ALA A CA 1
ATOM 714 C C . ALA A 1 87 ? 10.437 8.609 -7.393 1.00 94.81 87 ALA A C 1
ATOM 716 O O . ALA A 1 87 ? 11.391 9.351 -7.623 1.00 94.81 87 ALA A O 1
ATOM 717 N N . ASN A 1 88 ? 9.510 8.894 -6.477 1.00 96.75 88 ASN A N 1
ATOM 718 C CA . ASN A 1 88 ? 9.475 10.100 -5.655 1.00 96.75 88 ASN A CA 1
ATOM 719 C C . ASN A 1 88 ? 9.659 9.739 -4.171 1.00 96.75 88 ASN A C 1
ATOM 721 O O . ASN A 1 88 ? 8.832 10.063 -3.326 1.00 96.75 88 ASN A O 1
ATOM 725 N N . ASP A 1 89 ? 10.711 8.970 -3.879 1.00 97.12 89 ASP A N 1
ATOM 726 C CA . ASP A 1 89 ? 11.033 8.440 -2.543 1.00 97.12 89 ASP A CA 1
ATOM 727 C C . ASP A 1 89 ? 9.832 7.826 -1.799 1.00 97.12 89 ASP A C 1
ATOM 729 O O . ASP A 1 89 ? 9.645 8.015 -0.599 1.00 97.12 89 ASP A O 1
ATOM 733 N N . TYR A 1 90 ? 9.015 7.052 -2.522 1.00 98.12 90 TYR A N 1
ATOM 734 C CA . TYR A 1 90 ? 7.841 6.368 -1.973 1.00 98.12 90 TYR A CA 1
ATOM 735 C C . TYR A 1 90 ? 6.793 7.331 -1.396 1.00 98.12 90 TYR A C 1
ATOM 737 O O . TYR A 1 90 ? 6.043 6.976 -0.489 1.00 98.12 90 TYR A O 1
ATOM 745 N N . HIS A 1 91 ? 6.714 8.547 -1.933 1.00 97.69 91 HIS A N 1
ATOM 746 C CA . HIS A 1 91 ? 5.665 9.502 -1.611 1.00 97.69 91 HIS A CA 1
ATOM 747 C C . HIS A 1 91 ? 4.272 8.902 -1.863 1.00 97.69 91 HIS A C 1
ATOM 749 O O . HIS A 1 91 ? 4.029 8.262 -2.888 1.00 97.69 91 HIS A O 1
ATOM 755 N N . ILE A 1 92 ? 3.346 9.107 -0.923 1.00 97.56 92 ILE A N 1
ATOM 756 C CA . ILE A 1 92 ? 1.946 8.712 -1.098 1.00 97.56 92 ILE A CA 1
ATOM 757 C C . ILE A 1 92 ? 1.226 9.852 -1.813 1.00 97.56 92 ILE A C 1
ATOM 759 O O . ILE A 1 92 ? 0.916 10.872 -1.200 1.00 97.56 92 ILE A O 1
ATOM 763 N N . GLY A 1 93 ? 0.969 9.671 -3.108 1.00 96.00 93 GLY A N 1
ATOM 764 C CA . GLY A 1 93 ? 0.338 10.687 -3.949 1.00 96.00 93 GLY A CA 1
ATOM 765 C C . GLY A 1 93 ? -1.156 10.834 -3.673 1.00 96.00 93 GLY A C 1
ATOM 766 O O . GLY A 1 93 ? -1.685 11.944 -3.616 1.00 96.00 93 GLY A O 1
ATOM 767 N N . SER A 1 94 ? -1.853 9.714 -3.471 1.00 96.25 94 SER A N 1
ATOM 768 C CA . SER A 1 94 ? -3.278 9.719 -3.142 1.00 96.25 94 SER A CA 1
ATOM 769 C C . SER A 1 94 ? -3.696 8.489 -2.346 1.00 96.25 94 SER A C 1
ATOM 771 O O . SER A 1 94 ? -3.074 7.428 -2.428 1.00 96.25 94 SER A O 1
ATOM 773 N N . ILE A 1 95 ? -4.782 8.633 -1.586 1.00 97.88 95 ILE A N 1
ATOM 774 C CA . ILE A 1 95 ? -5.460 7.526 -0.917 1.00 97.88 95 ILE A CA 1
ATOM 775 C C . ILE A 1 95 ? -6.944 7.619 -1.245 1.00 97.88 95 ILE A C 1
ATOM 777 O O . ILE A 1 95 ? -7.564 8.671 -1.118 1.00 97.88 95 ILE A O 1
ATOM 781 N N . SER A 1 96 ? -7.507 6.495 -1.667 1.00 97.44 96 SER A N 1
ATOM 782 C CA . SER A 1 96 ? -8.947 6.304 -1.812 1.00 97.44 96 SER A CA 1
ATOM 783 C C . SER A 1 96 ? -9.441 5.372 -0.716 1.00 97.44 96 SER A C 1
ATOM 785 O O . SER A 1 96 ? -8.749 4.416 -0.357 1.00 97.44 96 SER A O 1
ATOM 787 N N . THR A 1 97 ? -10.631 5.637 -0.188 1.00 98.19 97 THR A N 1
ATOM 788 C CA . THR A 1 97 ? -11.250 4.853 0.883 1.00 98.19 97 THR A CA 1
ATOM 789 C C . THR A 1 97 ? -12.653 4.399 0.490 1.00 98.19 97 THR A C 1
ATOM 791 O O . THR A 1 97 ? -13.278 4.937 -0.425 1.00 98.19 97 THR A O 1
ATOM 794 N N . SER A 1 98 ? -13.143 3.356 1.158 1.00 97.44 98 SER A N 1
ATOM 795 C CA . SER A 1 98 ? -14.550 2.958 1.086 1.00 97.44 98 SER A CA 1
ATOM 796 C C . SER A 1 98 ? -15.469 4.029 1.677 1.00 97.44 98 SER A C 1
ATOM 798 O O . SER A 1 98 ? -15.067 4.797 2.549 1.00 97.44 98 SER A O 1
ATOM 800 N N . GLU A 1 99 ? -16.737 4.016 1.269 1.00 95.56 99 GLU A N 1
ATOM 801 C CA . GLU A 1 99 ? -17.774 4.875 1.844 1.00 95.56 99 GLU A CA 1
ATOM 802 C C . GLU A 1 99 ? -17.820 4.765 3.381 1.00 95.56 99 GLU A C 1
ATOM 804 O O . GLU A 1 99 ? -17.771 3.668 3.942 1.00 95.56 99 GLU A O 1
ATOM 809 N N . GLY A 1 100 ? -17.886 5.912 4.066 1.00 92.38 100 GLY A N 1
ATOM 810 C CA . GLY A 1 100 ? -17.914 5.984 5.531 1.00 92.38 100 GLY A CA 1
ATOM 811 C C . GLY A 1 100 ? -16.572 5.707 6.222 1.00 92.38 100 GLY A C 1
ATOM 812 O O . GLY A 1 100 ? -16.533 5.593 7.450 1.00 92.38 100 GLY A O 1
ATOM 813 N N . PHE A 1 101 ? -15.475 5.588 5.467 1.00 95.88 101 PHE A N 1
ATOM 814 C CA . PHE A 1 101 ? -14.119 5.554 6.004 1.00 95.88 101 PHE A CA 1
ATOM 815 C C . PHE A 1 101 ? -13.380 6.858 5.694 1.00 95.88 101 PHE A C 1
ATOM 817 O O . PHE A 1 101 ? -12.696 6.978 4.679 1.00 95.88 101 PHE A O 1
ATOM 824 N N . ASP A 1 102 ? -13.500 7.816 6.607 1.00 94.44 102 ASP A N 1
ATOM 825 C CA . ASP A 1 102 ? -12.811 9.100 6.510 1.00 94.44 102 ASP A CA 1
ATOM 826 C C . ASP A 1 102 ? -11.450 9.049 7.215 1.00 94.44 102 ASP A C 1
ATOM 828 O O . ASP A 1 102 ? -11.319 8.510 8.322 1.00 94.44 102 ASP A O 1
ATOM 832 N N . LEU A 1 103 ? -10.441 9.622 6.561 1.00 93.56 103 LEU A N 1
ATOM 833 C CA . LEU A 1 103 ? -9.120 9.861 7.136 1.00 93.56 103 LEU A CA 1
ATOM 834 C C . LEU A 1 103 ? -9.131 11.181 7.920 1.00 93.56 103 LEU A C 1
ATOM 836 O O . LEU A 1 103 ? -9.998 12.034 7.736 1.00 93.56 103 LEU A O 1
ATOM 840 N N . LYS A 1 104 ? -8.181 11.351 8.835 1.00 88.19 104 LYS A N 1
ATOM 841 C CA . LYS A 1 104 ? -8.069 12.524 9.712 1.00 88.19 104 LYS A CA 1
ATOM 842 C C . LYS A 1 104 ? -7.532 13.766 8.999 1.00 88.19 104 LYS A C 1
ATOM 844 O O . LYS A 1 104 ? -7.523 14.839 9.611 1.00 88.19 104 LYS A O 1
ATOM 849 N N . HIS A 1 105 ? -7.053 13.623 7.765 1.00 66.31 105 HIS A N 1
ATOM 850 C CA . HIS A 1 105 ? -6.332 14.648 7.018 1.00 6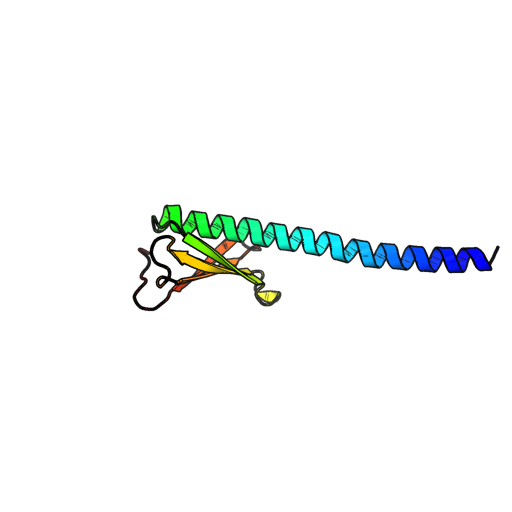6.31 105 HIS A CA 1
ATOM 851 C C . HIS A 1 105 ? -6.913 14.886 5.630 1.00 66.31 105 HIS A C 1
ATOM 853 O O . HIS A 1 105 ? -7.239 13.895 4.942 1.00 66.31 105 HIS A O 1
#